Protein AF-A0A929YXP8-F1 (afdb_monomer)

Sequence (97 aa):
EVILSYMGYQNKIAQFIAFGLIQVGSECGQIIPVNFFLESFKKTWVGKNGVTESAINEMIKFSTGTYGLINLLIVFILGGLGVVIGNKILKKHFKKI

Solvent-accessible surface area (backbone atoms only — not comparable to full-atom values): 5228 Å² total; per-residue (Å²): 105,75,58,30,74,72,64,36,80,86,32,65,66,37,50,21,53,50,45,8,50,50,42,32,56,57,49,46,68,58,31,48,52,50,70,76,38,42,67,63,47,47,68,67,44,47,66,46,97,76,35,44,68,68,58,52,54,56,55,48,53,52,41,36,73,72,42,27,55,54,47,42,52,51,42,23,52,54,39,16,48,50,48,56,52,49,53,56,53,51,54,61,58,66,72,73,112

Mean predicted aligned error: 5.69 Å

Structure (mmCIF, N/CA/C/O backbone):
data_AF-A0A929YXP8-F1
#
_entry.id   AF-A0A929YXP8-F1
#
loop_
_atom_site.group_PDB
_atom_site.id
_atom_site.type_symbol
_atom_site.label_atom_id
_atom_site.label_alt_id
_atom_site.label_comp_id
_atom_site.label_asym_id
_atom_site.label_entity_id
_atom_site.label_seq_id
_atom_site.pdbx_PDB_ins_code
_atom_site.Cartn_x
_atom_site.Cartn_y
_atom_site.Cartn_z
_atom_site.occupancy
_atom_site.B_iso_or_equiv
_atom_site.auth_seq_id
_atom_site.auth_comp_id
_atom_site.auth_asym_id
_atom_site.auth_atom_id
_atom_site.pdbx_PDB_model_num
ATOM 1 N N . GLU A 1 1 ? -15.960 -4.773 2.698 1.00 75.88 1 GLU A N 1
ATOM 2 C CA . GLU A 1 1 ? -17.060 -5.760 2.761 1.00 75.88 1 GLU A CA 1
ATOM 3 C C . GLU A 1 1 ? -16.703 -7.045 3.497 1.00 75.88 1 GLU A C 1
ATOM 5 O O . GLU A 1 1 ? -16.932 -7.068 4.696 1.00 75.88 1 GLU A O 1
ATOM 10 N N . VAL A 1 2 ? -16.074 -8.059 2.886 1.00 90.56 2 VAL A N 1
ATOM 11 C CA . VAL A 1 2 ? -15.931 -9.408 3.501 1.00 90.56 2 VAL A CA 1
ATOM 12 C C . VAL A 1 2 ? -15.289 -9.413 4.903 1.00 90.56 2 VAL A C 1
ATOM 14 O O . VAL A 1 2 ? -15.786 -10.056 5.824 1.00 90.56 2 VAL A O 1
ATOM 17 N N . ILE A 1 3 ? -14.198 -8.665 5.096 1.00 90.94 3 ILE A N 1
ATOM 18 C CA . ILE A 1 3 ? -13.497 -8.597 6.394 1.00 90.94 3 ILE A CA 1
ATOM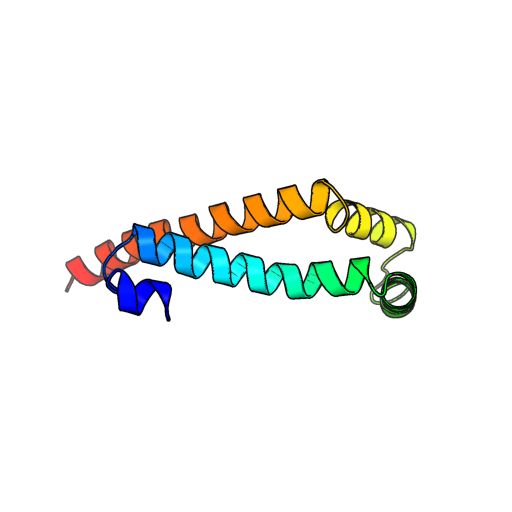 19 C C . ILE A 1 3 ? -14.383 -7.960 7.470 1.00 90.94 3 ILE A C 1
ATOM 21 O O . ILE A 1 3 ? -14.433 -8.431 8.603 1.00 90.94 3 ILE A O 1
ATOM 25 N N . LEU A 1 4 ? -15.112 -6.902 7.112 1.00 92.38 4 LEU A N 1
ATOM 26 C CA . LEU A 1 4 ? -15.974 -6.176 8.042 1.00 92.38 4 LEU A CA 1
ATOM 27 C C . LEU A 1 4 ? -17.247 -6.956 8.366 1.00 92.38 4 LEU A C 1
ATOM 29 O O . LEU A 1 4 ? -17.681 -6.937 9.516 1.00 92.38 4 LEU A O 1
ATOM 33 N N . SER A 1 5 ? -17.812 -7.676 7.392 1.00 91.81 5 SER A N 1
ATOM 34 C CA . SER A 1 5 ? -18.977 -8.532 7.623 1.00 91.81 5 SER A CA 1
ATOM 35 C C . SER A 1 5 ? -18.657 -9.697 8.558 1.00 91.81 5 SER A C 1
ATOM 37 O O . SER A 1 5 ? -19.517 -10.097 9.333 1.00 91.81 5 SER A O 1
ATOM 39 N N . TYR A 1 6 ? -17.425 -10.214 8.524 1.00 93.00 6 TYR A N 1
ATOM 40 C CA . TYR A 1 6 ? -16.991 -11.302 9.402 1.00 93.00 6 TYR A CA 1
ATOM 41 C C . TYR A 1 6 ? -16.534 -10.815 10.789 1.00 93.00 6 TYR A C 1
ATOM 43 O O . TYR A 1 6 ? -16.900 -11.398 11.804 1.00 93.00 6 TYR A O 1
ATOM 51 N N . MET A 1 7 ? -15.744 -9.736 10.857 1.00 91.50 7 MET A N 1
ATOM 52 C CA . MET A 1 7 ? -15.114 -9.263 12.105 1.00 91.50 7 MET A CA 1
ATOM 53 C C . MET A 1 7 ? -15.896 -8.157 12.834 1.00 91.50 7 MET A C 1
ATOM 55 O O . MET A 1 7 ? -15.487 -7.719 13.914 1.00 91.50 7 MET A O 1
ATOM 59 N N . GLY A 1 8 ? -16.997 -7.691 12.241 1.00 89.50 8 GLY A N 1
ATOM 60 C CA . GLY A 1 8 ? -17.856 -6.629 12.752 1.00 89.50 8 GLY A CA 1
ATOM 61 C C . GLY A 1 8 ? -17.440 -5.231 12.285 1.00 89.50 8 GLY A C 1
ATOM 62 O O . GLY A 1 8 ? -16.290 -4.814 12.417 1.00 89.50 8 GLY A O 1
ATOM 63 N N . TYR A 1 9 ? -18.414 -4.449 11.816 1.00 87.56 9 TYR A N 1
ATOM 64 C CA . TYR A 1 9 ? -18.190 -3.106 11.267 1.00 87.56 9 TYR A CA 1
ATOM 65 C C . TYR A 1 9 ? -17.605 -2.099 12.260 1.00 87.56 9 TYR A C 1
ATOM 67 O O . TYR A 1 9 ? -16.933 -1.168 11.839 1.00 87.56 9 TYR A O 1
ATOM 75 N N . GLN A 1 10 ? -17.837 -2.261 13.564 1.00 86.62 10 GLN A N 1
ATOM 76 C CA . GLN A 1 10 ? -17.312 -1.360 14.602 1.00 86.62 10 GLN A CA 1
ATOM 77 C C . GLN A 1 10 ? -15.884 -1.727 15.050 1.00 86.62 10 GLN A C 1
ATOM 79 O O . GLN A 1 10 ? -15.266 -1.005 15.838 1.00 86.62 10 GLN A O 1
ATOM 84 N N . ASN A 1 11 ? -15.343 -2.851 14.570 1.00 91.69 11 ASN A N 1
ATOM 85 C CA . ASN A 1 11 ? -14.009 -3.305 14.926 1.00 91.69 11 ASN A CA 1
ATOM 86 C C . ASN A 1 11 ? -12.948 -2.458 14.205 1.00 91.69 11 ASN A C 1
ATOM 88 O O . ASN A 1 11 ? -12.746 -2.566 12.998 1.00 91.69 11 ASN A O 1
ATOM 92 N N . LYS A 1 12 ? -12.231 -1.626 14.965 1.00 89.50 12 LYS A N 1
ATOM 93 C CA . LYS A 1 12 ? -11.213 -0.705 14.432 1.00 89.50 12 LYS A CA 1
ATOM 94 C C . LYS A 1 12 ? -10.061 -1.412 13.720 1.00 89.50 12 LYS A C 1
ATOM 96 O O . LYS A 1 12 ? -9.537 -0.872 12.753 1.00 89.50 12 LYS A O 1
ATOM 101 N N . ILE A 1 13 ? -9.665 -2.594 14.195 1.00 90.81 13 ILE A N 1
ATOM 102 C CA . ILE A 1 13 ? -8.602 -3.386 13.564 1.00 90.81 13 ILE A CA 1
ATOM 103 C C . ILE A 1 13 ? -9.106 -3.906 12.217 1.00 90.81 13 ILE A C 1
ATOM 105 O O . ILE A 1 13 ? -8.407 -3.799 11.215 1.00 90.81 13 ILE A O 1
ATOM 109 N N . ALA A 1 14 ? -10.352 -4.381 12.166 1.00 93.12 14 ALA A N 1
ATOM 110 C CA . ALA A 1 14 ? -10.966 -4.821 10.919 1.00 93.12 14 ALA A CA 1
ATOM 111 C C . ALA A 1 14 ? -11.103 -3.671 9.907 1.00 93.12 14 ALA A C 1
ATOM 113 O O . ALA A 1 14 ? -10.796 -3.861 8.735 1.00 93.12 14 ALA A O 1
ATOM 114 N N . GLN A 1 15 ? -11.490 -2.468 10.347 1.00 93.50 15 GLN A N 1
ATOM 115 C CA . GLN A 1 15 ? -11.538 -1.278 9.486 1.00 93.50 15 GLN A CA 1
ATOM 116 C C . GLN A 1 15 ? -10.153 -0.869 8.970 1.00 93.50 15 GLN A C 1
ATOM 118 O O . GLN A 1 15 ? -10.017 -0.566 7.786 1.00 93.50 15 GLN A O 1
ATOM 123 N N . PHE A 1 16 ? -9.130 -0.900 9.832 1.00 94.88 16 PHE A N 1
ATOM 124 C CA . PHE A 1 16 ? -7.741 -0.648 9.442 1.00 94.88 16 PHE A CA 1
ATOM 125 C C . PHE A 1 16 ? -7.303 -1.617 8.341 1.00 94.88 16 PHE A C 1
ATOM 127 O O . PHE A 1 16 ? -6.845 -1.181 7.288 1.00 94.88 16 PHE A O 1
ATOM 134 N N . ILE A 1 17 ? -7.483 -2.924 8.564 1.00 94.25 17 ILE A N 1
ATOM 135 C CA . ILE A 1 17 ? -7.062 -3.967 7.620 1.00 94.25 17 ILE A CA 1
ATOM 136 C C . ILE A 1 17 ? -7.855 -3.857 6.317 1.00 94.25 17 ILE A C 1
ATOM 138 O O . ILE A 1 17 ? -7.268 -3.893 5.239 1.00 94.25 17 ILE A O 1
ATOM 142 N N . ALA A 1 18 ? -9.178 -3.695 6.400 1.00 94.69 18 ALA A N 1
ATOM 143 C CA . ALA A 1 18 ? -10.039 -3.613 5.228 1.00 94.69 18 ALA A CA 1
ATOM 144 C C . ALA A 1 18 ? -9.660 -2.430 4.330 1.00 94.69 18 ALA A C 1
ATOM 146 O O . ALA A 1 18 ? -9.504 -2.606 3.124 1.00 94.69 18 ALA A O 1
ATOM 147 N N . PHE A 1 19 ? -9.471 -1.240 4.904 1.00 94.44 19 PHE A N 1
ATOM 148 C CA . PHE A 1 19 ? -9.100 -0.068 4.118 1.00 94.44 19 PHE A CA 1
ATOM 149 C C . PHE A 1 19 ? -7.645 -0.119 3.645 1.00 94.44 19 PHE A C 1
ATOM 151 O O . PHE A 1 19 ? -7.371 0.220 2.498 1.00 94.44 19 PHE A O 1
ATOM 158 N N . GLY A 1 20 ? -6.720 -0.614 4.474 1.00 95.00 20 GLY A N 1
ATOM 159 C CA . GLY A 1 20 ? -5.338 -0.855 4.058 1.00 95.00 20 GLY A CA 1
ATOM 160 C C . GLY A 1 20 ? -5.264 -1.761 2.825 1.00 95.00 20 GLY A C 1
ATOM 161 O O . GLY A 1 20 ? -4.551 -1.446 1.876 1.00 95.00 20 GLY A O 1
ATOM 162 N N . LEU A 1 21 ? -6.053 -2.841 2.783 1.00 95.19 21 LEU A N 1
ATOM 163 C CA . LEU A 1 21 ? -6.122 -3.735 1.621 1.00 95.19 21 LEU A CA 1
ATOM 164 C C . LEU A 1 21 ? -6.753 -3.079 0.388 1.00 95.19 21 LEU A C 1
ATOM 166 O O . LEU A 1 21 ? -6.299 -3.338 -0.723 1.00 95.19 21 LEU A O 1
ATOM 170 N N . ILE A 1 22 ? -7.763 -2.220 0.561 1.00 94.94 22 ILE A N 1
ATOM 171 C CA . ILE A 1 22 ? -8.332 -1.439 -0.552 1.00 94.94 22 ILE A CA 1
ATOM 172 C C . ILE A 1 22 ? -7.256 -0.544 -1.176 1.00 94.94 22 ILE A C 1
ATOM 174 O O . ILE A 1 22 ? -7.113 -0.519 -2.397 1.00 94.94 22 ILE A O 1
ATOM 178 N N . GLN A 1 23 ? -6.458 0.134 -0.347 1.00 95.56 23 GLN A N 1
ATOM 179 C CA . GLN A 1 23 ? -5.371 0.992 -0.819 1.00 95.56 23 GLN A CA 1
ATOM 180 C C . GLN A 1 23 ? -4.286 0.187 -1.548 1.00 95.56 23 GLN A C 1
ATOM 182 O O . GLN A 1 23 ? -3.849 0.592 -2.622 1.00 95.56 23 GLN A O 1
ATOM 187 N N . VAL A 1 24 ? -3.910 -0.985 -1.024 1.00 95.38 24 VAL A N 1
ATOM 188 C CA . VAL A 1 24 ? -2.989 -1.918 -1.703 1.00 95.38 24 VAL A CA 1
ATOM 189 C C . VAL A 1 24 ? -3.544 -2.351 -3.059 1.00 95.38 24 VAL A C 1
ATOM 191 O O . VAL A 1 24 ? -2.820 -2.325 -4.047 1.00 95.38 24 VAL A O 1
ATOM 194 N N . GLY A 1 25 ? -4.827 -2.715 -3.138 1.00 94.06 25 GLY A N 1
ATOM 195 C CA . GLY A 1 25 ? -5.467 -3.098 -4.398 1.00 94.06 25 GLY A CA 1
ATOM 196 C C . GLY A 1 25 ? -5.465 -1.968 -5.432 1.00 94.06 25 GLY A C 1
ATOM 197 O O . GLY A 1 25 ? -5.147 -2.204 -6.597 1.00 94.06 25 GLY A O 1
ATOM 198 N N . SER A 1 26 ? -5.753 -0.739 -4.997 1.00 93.50 26 SER A N 1
ATOM 199 C CA . SER A 1 26 ? -5.666 0.460 -5.839 1.00 93.50 26 SER A CA 1
ATOM 200 C C . SER A 1 26 ? -4.248 0.673 -6.380 1.00 93.50 26 SER A C 1
ATOM 202 O O . SER A 1 26 ? -4.071 0.910 -7.574 1.00 93.50 26 SER A O 1
ATOM 204 N N . GLU A 1 27 ? -3.235 0.539 -5.523 1.00 93.44 27 GLU A N 1
ATOM 205 C CA . GLU A 1 27 ? -1.827 0.711 -5.895 1.00 93.44 27 GLU A CA 1
ATOM 206 C C . GLU A 1 27 ? -1.334 -0.397 -6.839 1.00 93.44 27 GLU A C 1
ATOM 208 O O . GLU A 1 27 ? -0.641 -0.129 -7.820 1.00 93.44 27 GLU A O 1
ATOM 213 N N . CYS A 1 28 ? -1.762 -1.644 -6.627 1.00 91.94 28 CYS A N 1
ATOM 214 C CA . CYS A 1 28 ? -1.501 -2.743 -7.559 1.00 91.94 28 CYS A CA 1
ATOM 215 C C . CYS A 1 28 ? -2.018 -2.434 -8.974 1.00 91.94 28 CYS A C 1
ATOM 217 O O . CYS A 1 28 ? -1.367 -2.799 -9.951 1.00 91.94 28 CYS A O 1
ATOM 219 N N . GLY A 1 29 ? -3.141 -1.718 -9.100 1.00 90.31 29 GLY A N 1
ATOM 220 C CA . GLY A 1 29 ? -3.666 -1.256 -10.387 1.00 90.31 29 GLY A CA 1
ATOM 221 C C . GLY A 1 29 ? -2.735 -0.291 -11.132 1.00 90.31 29 GLY A C 1
ATOM 222 O O . GLY A 1 29 ? -2.804 -0.213 -12.356 1.00 90.31 29 GLY A O 1
ATOM 223 N N . GLN A 1 30 ? -1.845 0.411 -10.425 1.00 86.44 30 GLN A N 1
ATOM 224 C CA . GLN A 1 30 ? -0.802 1.267 -11.008 1.00 86.44 30 GLN A CA 1
ATOM 225 C C . GLN A 1 30 ? 0.487 0.472 -11.273 1.00 86.44 30 GLN A C 1
ATOM 227 O O . GLN A 1 30 ? 1.077 0.569 -12.348 1.00 86.44 30 GLN A O 1
ATOM 232 N N . ILE A 1 31 ? 0.903 -0.355 -10.308 1.00 89.56 31 ILE A N 1
ATOM 233 C CA . ILE A 1 31 ? 2.165 -1.108 -10.337 1.00 89.56 31 ILE A CA 1
ATOM 234 C C . ILE A 1 31 ? 2.155 -2.214 -11.400 1.00 89.56 31 ILE A C 1
ATOM 236 O O . ILE A 1 31 ? 3.134 -2.375 -12.133 1.00 89.56 31 ILE A O 1
ATOM 240 N N . ILE A 1 32 ? 1.075 -2.992 -11.507 1.00 89.62 32 ILE A N 1
ATOM 241 C CA . ILE A 1 32 ? 1.017 -4.149 -12.415 1.00 89.62 32 ILE A CA 1
ATOM 242 C C . ILE A 1 32 ? 1.211 -3.715 -13.879 1.00 89.62 32 ILE A C 1
ATOM 244 O O . ILE A 1 32 ? 2.087 -4.281 -14.535 1.00 89.62 32 ILE A O 1
ATOM 248 N N . PRO A 1 33 ? 0.508 -2.692 -14.408 1.00 86.75 33 PRO A N 1
ATOM 249 C CA . PRO A 1 33 ? 0.728 -2.248 -15.782 1.00 86.75 33 PRO A CA 1
ATOM 250 C C . PRO A 1 33 ? 2.159 -1.790 -16.067 1.00 86.75 33 PRO A C 1
ATOM 252 O O . PRO A 1 33 ? 2.677 -2.066 -17.145 1.00 86.75 33 PRO A O 1
ATOM 255 N N . VAL A 1 34 ? 2.821 -1.140 -15.105 1.00 88.50 34 VAL A N 1
ATOM 256 C CA . VAL A 1 34 ? 4.221 -0.711 -15.250 1.00 88.50 34 VAL A CA 1
ATOM 257 C C . VAL A 1 34 ? 5.160 -1.913 -15.376 1.00 88.50 34 VAL A C 1
ATOM 259 O O . VAL A 1 34 ? 6.084 -1.881 -16.185 1.00 88.50 34 VAL A O 1
ATOM 262 N N . ASN A 1 35 ? 4.913 -2.987 -14.619 1.00 87.12 35 ASN A N 1
ATOM 263 C CA . ASN A 1 35 ? 5.757 -4.186 -14.639 1.00 87.12 35 ASN A CA 1
ATOM 264 C C . ASN A 1 35 ? 5.481 -5.099 -15.847 1.00 87.12 35 ASN A C 1
ATOM 266 O O . ASN A 1 35 ? 6.412 -5.708 -16.364 1.00 87.12 35 ASN A O 1
ATOM 270 N N . PHE A 1 36 ? 4.231 -5.197 -16.311 1.00 90.12 36 PHE A N 1
ATOM 271 C CA . PHE A 1 36 ? 3.849 -6.086 -17.420 1.00 90.12 36 PHE A CA 1
ATOM 272 C C . PHE A 1 36 ? 3.897 -5.413 -18.797 1.00 90.12 36 PHE A C 1
ATOM 274 O O . PHE A 1 36 ? 4.170 -6.075 -19.794 1.00 90.12 36 PHE A O 1
ATOM 281 N N . PHE A 1 37 ? 3.653 -4.103 -18.869 1.00 91.62 37 PHE A N 1
A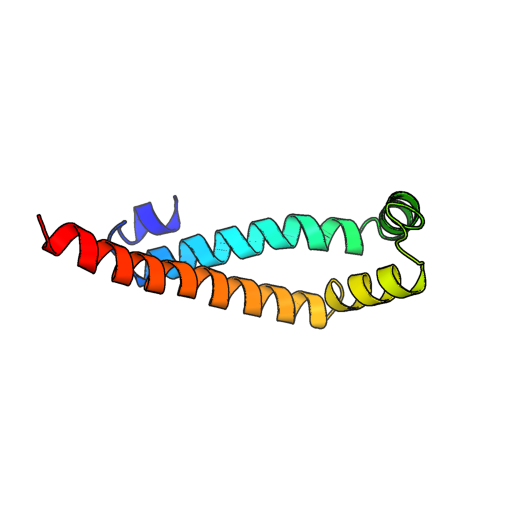TOM 282 C CA . PHE A 1 37 ? 3.536 -3.347 -20.120 1.00 91.62 37 PHE A CA 1
ATOM 283 C C . PHE A 1 37 ? 4.499 -2.157 -20.154 1.00 91.62 37 PHE A C 1
ATOM 285 O O . PHE A 1 37 ? 4.139 -1.063 -20.593 1.00 91.62 37 PHE A O 1
ATOM 292 N N . LEU A 1 38 ? 5.735 -2.370 -19.698 1.00 89.06 38 LEU A N 1
ATOM 293 C CA . LEU A 1 38 ? 6.734 -1.318 -19.503 1.00 89.06 38 LEU A CA 1
ATOM 294 C C . LEU A 1 38 ? 6.961 -0.449 -20.750 1.00 89.06 38 LEU A C 1
AT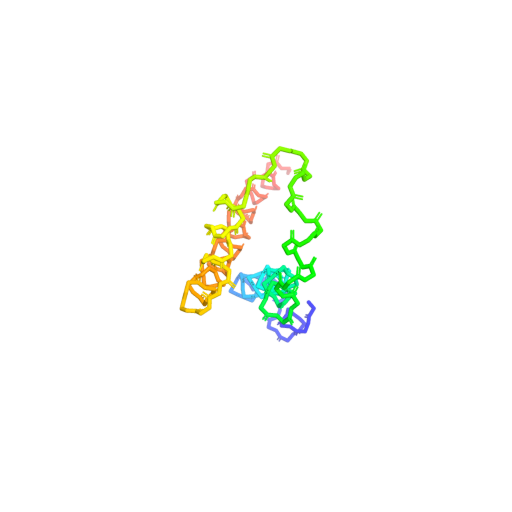OM 296 O O . LEU A 1 38 ? 6.956 0.777 -20.655 1.00 89.06 38 LEU A O 1
ATOM 300 N N . GLU A 1 39 ? 7.139 -1.058 -21.925 1.00 89.31 39 GLU A N 1
ATOM 301 C CA . GLU A 1 39 ? 7.377 -0.311 -23.169 1.00 89.31 39 GLU A CA 1
ATOM 302 C C . GLU A 1 39 ? 6.165 0.530 -23.581 1.00 89.31 39 GLU A C 1
ATOM 304 O O . GLU A 1 39 ? 6.300 1.708 -23.916 1.00 89.31 39 GLU A O 1
ATOM 309 N N . SER A 1 40 ? 4.963 -0.046 -23.492 1.00 89.38 40 SER A N 1
ATOM 310 C CA . SER A 1 40 ? 3.718 0.670 -23.779 1.00 89.38 40 SER A CA 1
ATOM 311 C C . SER A 1 40 ? 3.493 1.814 -22.789 1.00 89.38 40 SER A C 1
ATOM 313 O O . SER A 1 40 ? 3.057 2.897 -23.182 1.00 89.38 40 SER A O 1
ATOM 315 N N . PHE A 1 41 ? 3.823 1.603 -21.512 1.00 88.06 41 PHE A N 1
ATOM 316 C CA . PHE A 1 41 ? 3.760 2.627 -20.477 1.00 88.06 41 PHE A CA 1
ATOM 317 C C . PHE A 1 41 ? 4.719 3.780 -20.795 1.00 88.06 41 PHE A C 1
ATOM 319 O O . PHE A 1 41 ? 4.282 4.926 -20.894 1.00 88.06 41 PHE A O 1
ATOM 326 N N . LYS A 1 42 ? 5.999 3.490 -21.062 1.00 89.38 42 LYS A N 1
ATOM 327 C CA . LYS A 1 42 ? 6.989 4.508 -21.453 1.00 89.38 42 LYS A CA 1
ATOM 328 C C . LYS A 1 42 ? 6.527 5.296 -22.675 1.00 89.38 42 LYS A C 1
ATOM 330 O O . LYS A 1 42 ? 6.478 6.517 -22.620 1.00 89.38 42 LYS A O 1
ATOM 335 N N . LYS A 1 43 ? 6.090 4.620 -23.738 1.00 89.56 43 LYS A N 1
ATOM 336 C CA . LYS A 1 43 ? 5.605 5.274 -24.963 1.00 89.56 43 LYS A CA 1
ATOM 337 C C . LYS A 1 43 ? 4.391 6.182 -24.728 1.00 89.56 43 LYS A C 1
ATOM 339 O O . LYS A 1 43 ? 4.237 7.185 -25.413 1.00 89.56 43 LYS A O 1
ATOM 344 N N . THR A 1 44 ? 3.527 5.828 -23.777 1.00 88.56 44 THR A N 1
ATOM 345 C CA . THR A 1 44 ? 2.314 6.599 -23.453 1.00 88.56 44 THR A CA 1
ATOM 346 C C . THR A 1 44 ? 2.623 7.874 -22.669 1.00 88.56 44 THR A C 1
ATOM 348 O O . THR A 1 44 ? 1.912 8.873 -22.805 1.00 88.56 44 THR A O 1
ATOM 351 N N . TRP A 1 45 ? 3.650 7.831 -21.820 1.00 86.44 45 TRP A N 1
ATOM 352 C CA . TRP A 1 45 ? 3.908 8.878 -20.834 1.00 86.44 45 TRP A CA 1
ATOM 353 C C . TRP A 1 45 ? 5.136 9.736 -21.149 1.00 86.44 45 TRP A C 1
ATOM 355 O O . TRP A 1 45 ? 5.147 10.905 -20.773 1.00 86.44 45 TRP A O 1
ATOM 365 N N . VAL A 1 46 ? 6.140 9.217 -21.863 1.00 90.62 46 VAL A N 1
ATOM 366 C CA . VAL A 1 46 ? 7.298 10.010 -22.305 1.00 90.62 46 VAL A CA 1
ATOM 367 C C . VAL A 1 46 ? 6.819 11.117 -23.247 1.00 90.62 46 VAL A C 1
ATOM 369 O O . VAL A 1 46 ? 6.067 10.872 -24.187 1.00 90.62 46 VAL A O 1
ATOM 372 N N . GLY A 1 47 ? 7.235 12.355 -22.978 1.00 83.69 47 GLY A N 1
ATOM 373 C CA . GLY A 1 47 ? 6.856 13.543 -23.748 1.00 83.69 47 GLY A CA 1
ATOM 374 C C . GLY A 1 47 ? 5.470 14.106 -23.411 1.00 83.69 47 GLY A C 1
ATOM 375 O O . GLY A 1 47 ? 5.183 15.259 -23.735 1.00 83.69 47 GLY A O 1
ATOM 376 N N . LYS A 1 48 ? 4.622 13.355 -22.699 1.00 86.75 48 LYS A N 1
ATOM 377 C CA . LYS A 1 48 ? 3.331 13.852 -22.212 1.00 86.75 48 LYS A CA 1
ATOM 378 C C . LYS A 1 48 ? 3.566 14.766 -21.010 1.00 86.75 48 LYS A C 1
ATOM 380 O O . LYS A 1 48 ? 4.299 14.403 -20.100 1.00 86.75 48 LYS A O 1
ATOM 385 N N . ASN A 1 49 ? 2.958 15.954 -20.997 1.00 83.25 49 ASN A N 1
ATOM 386 C CA . ASN A 1 49 ? 3.086 16.938 -19.908 1.00 83.25 49 ASN A CA 1
ATOM 387 C C . ASN A 1 49 ? 4.544 17.281 -19.519 1.00 83.25 49 ASN A C 1
ATOM 389 O O . ASN A 1 49 ? 4.818 17.581 -18.360 1.00 83.25 49 ASN A O 1
ATOM 393 N N . GLY A 1 50 ? 5.488 17.212 -20.467 1.00 82.06 50 GLY A N 1
ATOM 394 C CA . GLY A 1 50 ? 6.905 17.497 -20.204 1.00 82.06 50 GLY A CA 1
ATOM 395 C C . GLY A 1 50 ? 7.653 16.400 -19.437 1.00 82.06 50 GLY A C 1
ATOM 396 O O . GLY A 1 50 ? 8.754 16.642 -18.947 1.00 82.06 50 GLY A O 1
ATOM 397 N N . VAL A 1 51 ? 7.090 15.194 -19.327 1.00 87.12 51 VAL A N 1
ATOM 398 C CA . VAL A 1 51 ? 7.744 14.073 -18.648 1.00 87.12 51 VAL A CA 1
ATOM 399 C C . VAL A 1 51 ? 8.905 13.547 -19.498 1.00 87.12 51 VAL A C 1
ATOM 401 O O . VAL A 1 51 ? 8.714 13.059 -20.614 1.00 87.12 51 VAL A O 1
ATOM 404 N N . THR A 1 52 ? 10.123 13.655 -18.967 1.00 90.69 52 THR A N 1
ATOM 405 C CA . THR A 1 52 ? 11.347 13.181 -19.625 1.00 90.69 52 THR A CA 1
ATOM 406 C C . THR A 1 52 ? 11.548 11.679 -19.426 1.00 90.69 52 THR A C 1
ATOM 408 O O . THR A 1 52 ? 11.032 11.078 -18.482 1.00 90.69 52 THR A O 1
ATOM 411 N N . GLU A 1 53 ? 12.352 11.064 -20.295 1.00 87.25 53 GLU A N 1
ATOM 412 C CA . GLU A 1 53 ? 12.730 9.650 -20.168 1.00 87.25 53 GLU A CA 1
ATOM 413 C C . GLU A 1 53 ? 13.410 9.341 -18.829 1.00 87.25 53 GLU A C 1
ATOM 415 O O . GLU A 1 53 ? 13.114 8.323 -18.204 1.00 87.25 53 GLU A O 1
ATOM 420 N N . SER A 1 54 ? 14.282 10.242 -18.361 1.00 89.19 54 SER A N 1
ATOM 421 C CA . SER A 1 54 ? 14.952 10.111 -17.063 1.00 89.19 54 SER A CA 1
ATOM 422 C C . SER A 1 54 ? 13.941 10.068 -15.913 1.00 89.19 54 SER A C 1
ATOM 424 O O . SER A 1 54 ? 13.960 9.139 -15.108 1.00 89.19 54 SER A O 1
ATOM 426 N N . ALA A 1 55 ? 12.987 11.007 -15.900 1.00 89.06 55 ALA A N 1
ATOM 427 C CA . ALA A 1 55 ? 11.964 11.081 -14.861 1.00 89.06 55 ALA A CA 1
ATOM 428 C C . ALA A 1 55 ? 11.076 9.825 -14.830 1.00 89.06 55 ALA A C 1
ATOM 430 O O . ALA A 1 55 ? 10.787 9.291 -13.762 1.00 89.06 55 ALA A O 1
ATOM 431 N N . ILE A 1 56 ? 10.680 9.307 -15.997 1.00 89.38 56 ILE A N 1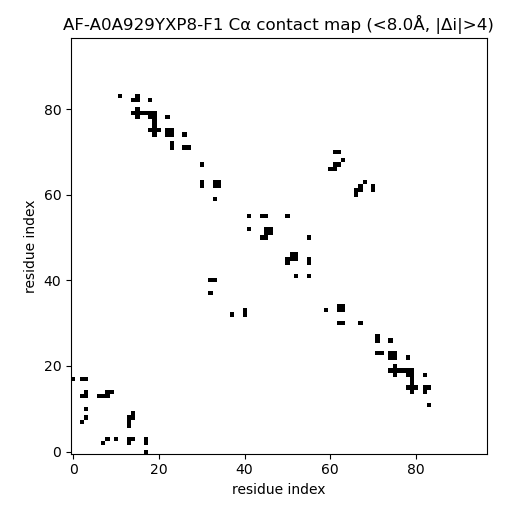
ATOM 432 C CA . ILE A 1 56 ? 9.892 8.070 -16.080 1.00 89.38 56 ILE A CA 1
ATOM 433 C C . ILE A 1 56 ? 10.672 6.860 -15.579 1.00 89.38 56 ILE A C 1
ATOM 435 O O . ILE A 1 56 ? 10.115 6.037 -14.854 1.00 89.38 56 ILE A O 1
ATOM 439 N N . ASN A 1 57 ? 11.955 6.748 -15.925 1.00 88.88 57 ASN A N 1
ATOM 440 C CA . ASN A 1 57 ? 12.790 5.649 -15.452 1.00 88.88 57 ASN A CA 1
ATOM 441 C C . ASN A 1 57 ? 12.959 5.683 -13.924 1.00 88.88 57 ASN A C 1
ATOM 443 O O . ASN A 1 57 ? 12.930 4.625 -13.290 1.00 88.88 57 ASN A O 1
ATOM 447 N N . GLU A 1 58 ? 13.057 6.870 -13.316 1.00 88.56 58 GLU A N 1
ATOM 448 C CA . GLU A 1 58 ? 13.041 7.003 -11.854 1.00 88.56 58 GLU A CA 1
ATOM 449 C C . GLU A 1 58 ? 11.699 6.587 -11.237 1.00 88.56 58 GLU A C 1
ATOM 451 O O . GLU A 1 58 ? 11.688 5.841 -10.260 1.00 88.56 58 GLU A O 1
ATOM 456 N N . MET A 1 59 ? 10.563 6.985 -11.817 1.00 85.56 59 MET A N 1
ATOM 457 C CA . MET A 1 59 ? 9.238 6.570 -11.322 1.00 85.56 59 MET A CA 1
ATOM 458 C C . MET A 1 59 ? 9.039 5.047 -11.405 1.00 85.56 59 MET A C 1
ATOM 460 O O . MET A 1 59 ? 8.535 4.418 -10.470 1.00 85.56 59 MET A O 1
ATOM 464 N N . ILE A 1 60 ? 9.485 4.431 -12.504 1.00 88.75 60 ILE A N 1
ATOM 465 C CA . ILE A 1 60 ? 9.431 2.977 -12.710 1.00 88.75 60 ILE A CA 1
ATOM 466 C C . ILE A 1 60 ? 10.259 2.247 -11.648 1.00 88.75 60 ILE A C 1
ATOM 468 O O . ILE A 1 60 ? 9.823 1.216 -11.132 1.00 88.75 60 ILE A O 1
ATOM 472 N N . LYS A 1 61 ? 11.430 2.779 -11.277 1.00 86.81 61 LYS A N 1
ATOM 473 C CA . LYS A 1 61 ? 12.296 2.173 -10.255 1.00 86.81 61 LYS A CA 1
ATOM 474 C C . LYS A 1 61 ? 11.561 1.968 -8.930 1.00 86.81 61 LYS A C 1
ATOM 476 O O . LYS A 1 61 ? 11.705 0.914 -8.320 1.00 86.81 61 LYS A O 1
ATOM 481 N N . PHE A 1 62 ? 10.748 2.934 -8.505 1.00 84.50 62 PHE A N 1
ATOM 482 C CA . PHE A 1 62 ? 9.968 2.820 -7.266 1.00 84.50 62 PHE A CA 1
ATOM 483 C C . PHE A 1 62 ? 8.730 1.926 -7.393 1.00 84.50 62 PHE A C 1
ATOM 485 O O . PHE A 1 62 ? 8.189 1.476 -6.387 1.00 84.50 62 PHE A O 1
ATOM 492 N N . SER A 1 63 ? 8.323 1.618 -8.622 1.00 83.94 63 SER A N 1
ATOM 493 C CA . SER A 1 63 ? 7.161 0.783 -8.930 1.00 83.94 63 SER A CA 1
ATOM 494 C C . SER A 1 63 ? 7.531 -0.674 -9.233 1.00 83.94 63 SER A C 1
ATOM 496 O O . SER A 1 63 ? 6.655 -1.472 -9.552 1.00 83.94 63 SER A O 1
ATOM 498 N N . THR A 1 64 ? 8.813 -1.051 -9.174 1.00 85.19 64 THR A N 1
ATOM 499 C CA . THR A 1 64 ? 9.299 -2.378 -9.594 1.00 85.19 64 THR A CA 1
ATOM 500 C C . THR A 1 64 ? 10.161 -3.053 -8.524 1.00 85.19 64 THR A C 1
ATOM 502 O O . THR A 1 64 ? 10.730 -2.408 -7.638 1.00 85.19 64 THR A O 1
ATOM 505 N N . GLY A 1 65 ? 10.233 -4.387 -8.584 1.00 85.19 65 GLY A N 1
ATOM 506 C CA . GLY A 1 65 ? 11.064 -5.206 -7.694 1.00 85.19 65 GLY A CA 1
ATOM 507 C C . GLY A 1 65 ? 10.804 -4.965 -6.201 1.00 85.19 65 GLY A C 1
ATOM 508 O O . GLY A 1 65 ? 9.663 -4.808 -5.763 1.00 85.19 65 GLY A O 1
ATOM 509 N N . THR A 1 66 ? 11.877 -4.923 -5.406 1.00 88.44 66 THR A N 1
ATOM 510 C CA . THR A 1 66 ? 11.811 -4.729 -3.947 1.00 88.44 66 THR A CA 1
ATOM 511 C C . THR A 1 66 ? 11.169 -3.398 -3.555 1.00 88.44 66 THR A C 1
ATOM 513 O O . THR A 1 66 ? 10.453 -3.335 -2.558 1.00 88.44 66 THR A O 1
ATOM 516 N N . TYR A 1 67 ? 11.375 -2.338 -4.343 1.00 88.50 67 TYR A N 1
ATOM 517 C CA . TYR A 1 67 ? 10.782 -1.030 -4.062 1.00 88.50 67 TYR A CA 1
ATOM 518 C C . TYR A 1 67 ? 9.262 -1.042 -4.218 1.00 88.50 67 TYR A C 1
ATOM 520 O O . TYR A 1 67 ? 8.577 -0.463 -3.379 1.00 88.50 67 TYR A O 1
ATOM 528 N N . GLY A 1 68 ? 8.734 -1.774 -5.204 1.00 88.06 68 GLY A N 1
ATOM 529 C CA . GLY A 1 68 ? 7.291 -1.971 -5.348 1.00 88.06 68 GLY A CA 1
ATOM 530 C C . GLY A 1 68 ? 6.672 -2.642 -4.117 1.00 88.06 68 GLY A C 1
ATOM 531 O O . GLY A 1 68 ? 5.639 -2.198 -3.623 1.00 88.06 68 GLY A O 1
ATOM 532 N N . LEU A 1 69 ? 7.337 -3.655 -3.550 1.00 90.50 69 LEU A N 1
ATOM 533 C CA . LEU A 1 69 ? 6.860 -4.315 -2.329 1.00 90.50 69 LEU A CA 1
ATOM 534 C C . LEU A 1 69 ? 6.904 -3.382 -1.107 1.00 90.50 69 LEU A C 1
ATOM 536 O O . LEU A 1 69 ? 5.957 -3.348 -0.321 1.00 90.50 69 LEU A O 1
ATOM 540 N N . ILE A 1 70 ? 7.982 -2.605 -0.963 1.00 93.69 70 ILE A N 1
ATOM 541 C CA . ILE A 1 70 ? 8.105 -1.592 0.096 1.00 93.69 70 ILE A CA 1
ATOM 542 C C . ILE A 1 70 ? 6.989 -0.548 -0.038 1.00 93.69 70 ILE A C 1
ATOM 544 O O . ILE A 1 70 ? 6.360 -0.199 0.961 1.00 93.69 70 ILE A O 1
ATOM 548 N N . ASN A 1 71 ? 6.701 -0.094 -1.259 1.00 91.75 71 ASN A N 1
ATOM 549 C CA . ASN A 1 71 ? 5.632 0.861 -1.531 1.00 91.75 71 ASN A CA 1
ATOM 550 C C . ASN A 1 71 ? 4.262 0.313 -1.094 1.00 91.75 71 ASN A C 1
ATOM 552 O O . ASN A 1 71 ? 3.544 0.976 -0.349 1.00 91.75 71 ASN A O 1
ATOM 556 N N . LEU A 1 72 ? 3.935 -0.935 -1.451 1.00 93.31 72 LEU A N 1
ATOM 557 C CA . LEU A 1 72 ? 2.680 -1.577 -1.039 1.00 93.31 72 LEU A CA 1
ATOM 558 C C . LEU A 1 72 ? 2.542 -1.683 0.489 1.00 93.31 72 LEU A C 1
ATOM 560 O O . LEU A 1 72 ? 1.461 -1.438 1.027 1.00 93.31 72 LEU A O 1
ATOM 564 N N . LEU A 1 73 ? 3.629 -1.992 1.204 1.00 95.38 73 LEU A N 1
ATOM 565 C CA . LEU A 1 73 ? 3.632 -2.014 2.672 1.00 95.38 73 LEU A CA 1
ATOM 566 C C . LEU A 1 73 ? 3.380 -0.626 3.272 1.00 95.38 73 LEU A C 1
ATOM 568 O O . LEU A 1 73 ? 2.594 -0.493 4.211 1.00 95.38 73 LEU A O 1
ATOM 572 N N . ILE A 1 74 ? 4.014 0.413 2.726 1.00 95.31 74 ILE A N 1
ATOM 573 C CA . ILE A 1 74 ? 3.817 1.796 3.181 1.00 95.31 74 ILE A CA 1
ATOM 574 C C . ILE A 1 74 ? 2.367 2.229 2.945 1.00 95.31 74 ILE A C 1
ATOM 576 O O . ILE A 1 74 ? 1.722 2.738 3.864 1.00 95.31 74 ILE A O 1
ATOM 580 N N . VAL A 1 75 ? 1.832 1.979 1.747 1.00 95.44 75 VAL A N 1
ATOM 581 C CA . VAL A 1 75 ? 0.448 2.308 1.377 1.00 95.44 75 VAL A CA 1
ATOM 582 C C . VAL A 1 75 ? -0.553 1.596 2.287 1.00 95.44 75 VAL A C 1
ATOM 584 O O . VAL A 1 75 ? -1.507 2.223 2.751 1.00 95.44 75 VAL A O 1
ATOM 587 N N . PHE A 1 76 ? -0.314 0.323 2.616 1.00 96.75 76 PHE A N 1
ATOM 588 C CA . PHE A 1 76 ? -1.144 -0.424 3.561 1.00 96.75 76 PHE A CA 1
ATOM 589 C C . PHE A 1 76 ? -1.191 0.248 4.941 1.00 96.75 76 PHE A C 1
ATOM 591 O O . PHE A 1 76 ? -2.273 0.499 5.480 1.00 96.75 76 PHE A O 1
ATOM 598 N N . ILE A 1 77 ? -0.019 0.568 5.504 1.00 96.88 77 ILE A N 1
ATOM 599 C CA . ILE A 1 77 ? 0.098 1.158 6.844 1.00 96.88 77 ILE A CA 1
ATOM 600 C C . ILE A 1 77 ? -0.527 2.555 6.875 1.00 96.88 77 ILE A C 1
ATOM 602 O O . ILE A 1 77 ? -1.326 2.848 7.766 1.00 96.88 77 ILE A O 1
ATOM 606 N N . LEU A 1 78 ? -0.199 3.414 5.906 1.00 96.00 78 LEU A N 1
ATOM 607 C CA . LEU A 1 78 ? -0.721 4.781 5.837 1.00 96.00 78 LEU A CA 1
ATOM 608 C C . LEU A 1 78 ? -2.229 4.804 5.587 1.00 96.00 78 LEU A C 1
ATOM 610 O O . LEU A 1 78 ? -2.943 5.572 6.235 1.00 96.00 78 LEU A O 1
ATOM 614 N N . GLY A 1 79 ? -2.723 3.931 4.707 1.00 94.00 79 GLY A N 1
ATOM 615 C CA . GLY A 1 79 ? -4.151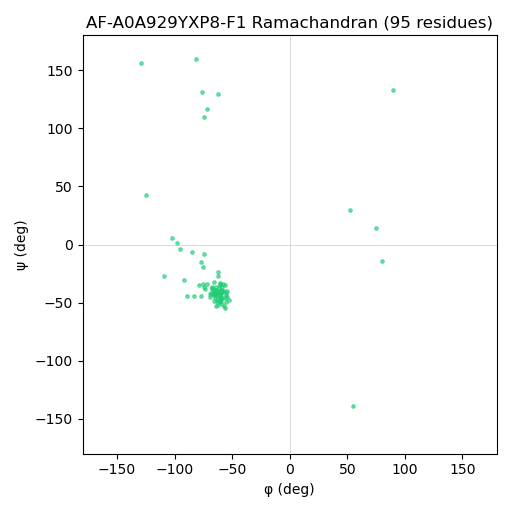 3.750 4.471 1.00 94.00 79 GLY A CA 1
ATOM 616 C C . GLY A 1 79 ? -4.878 3.406 5.766 1.00 94.00 79 GLY A C 1
ATOM 617 O O . GLY A 1 79 ? -5.790 4.122 6.187 1.00 94.00 79 GLY A O 1
ATOM 618 N N . GLY A 1 80 ? -4.429 2.355 6.452 1.00 93.69 80 GLY A N 1
ATOM 619 C CA . GLY A 1 80 ? -5.012 1.955 7.728 1.00 93.69 80 GLY A CA 1
ATOM 620 C C . GLY A 1 80 ? -4.934 3.056 8.798 1.00 93.69 80 GLY A C 1
ATOM 621 O O . GLY A 1 80 ? -5.905 3.289 9.522 1.00 93.69 80 GLY A O 1
ATOM 622 N N . LEU A 1 81 ? -3.820 3.792 8.888 1.00 93.81 81 LEU A N 1
ATOM 623 C CA . LEU A 1 81 ? -3.683 4.922 9.81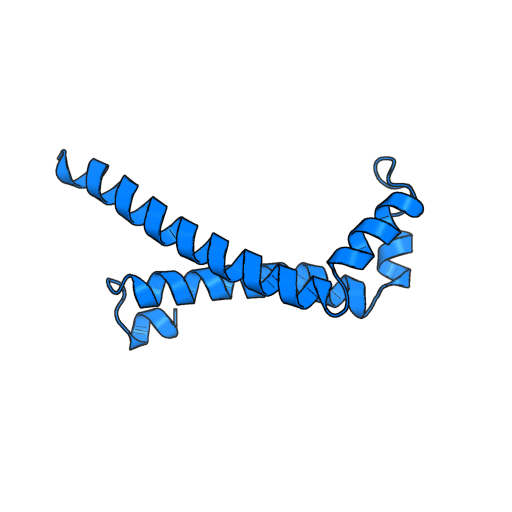7 1.00 93.81 81 LEU A CA 1
ATOM 624 C C . LEU A 1 81 ? -4.694 6.038 9.529 1.00 93.81 81 LEU A C 1
ATOM 626 O O . LEU A 1 81 ? -5.258 6.601 10.472 1.00 93.81 81 LEU A O 1
ATOM 630 N N . GLY A 1 82 ? -4.985 6.315 8.255 1.00 92.44 82 GLY A N 1
ATOM 631 C CA . GLY A 1 82 ? -6.022 7.265 7.847 1.00 92.44 82 GLY A CA 1
ATOM 632 C C . GLY A 1 82 ? -7.389 6.940 8.458 1.00 92.44 82 GLY A C 1
ATOM 633 O O . GLY A 1 82 ? -8.070 7.831 8.969 1.00 92.44 82 GLY A O 1
ATOM 634 N N . VAL A 1 83 ? -7.749 5.655 8.530 1.00 92.88 83 VAL A N 1
ATOM 635 C CA . VAL A 1 83 ? -8.985 5.192 9.186 1.00 92.88 83 VAL A CA 1
ATOM 636 C C . VAL A 1 83 ? -8.968 5.449 10.691 1.00 92.88 83 VAL A C 1
ATOM 638 O O . VAL A 1 83 ? -9.974 5.873 11.264 1.00 92.88 83 VAL A O 1
ATOM 641 N N . VAL A 1 84 ? -7.838 5.216 11.361 1.00 89.69 84 VAL A N 1
ATOM 642 C CA . VAL A 1 84 ? -7.705 5.473 12.807 1.00 89.69 84 VAL A CA 1
ATOM 643 C C . VAL A 1 84 ? -7.868 6.964 13.104 1.00 89.69 84 VAL A C 1
ATOM 645 O O . VAL A 1 84 ? -8.591 7.337 14.035 1.00 89.69 84 VAL A O 1
ATOM 648 N N . ILE A 1 85 ? -7.235 7.817 12.296 1.00 92.12 85 ILE A N 1
ATOM 649 C CA . ILE A 1 85 ? -7.335 9.276 12.402 1.00 92.12 85 ILE A CA 1
ATOM 650 C C . ILE A 1 85 ? -8.777 9.727 12.143 1.00 92.12 85 ILE A C 1
ATOM 652 O O . ILE A 1 85 ? -9.347 10.436 12.975 1.00 92.12 85 ILE A O 1
ATOM 656 N N . GLY A 1 86 ? -9.401 9.260 11.058 1.00 90.12 86 GLY A N 1
ATOM 657 C CA . GLY A 1 86 ? -10.786 9.583 10.708 1.00 90.12 86 GLY A CA 1
ATOM 658 C C . GLY A 1 86 ? -11.767 9.223 11.823 1.00 90.12 86 GLY A C 1
ATOM 659 O O . GLY A 1 86 ? -12.561 10.059 12.250 1.00 90.12 86 GLY A O 1
ATOM 660 N N . ASN A 1 87 ? -11.635 8.028 12.404 1.00 88.06 87 ASN A N 1
ATOM 661 C CA . ASN A 1 87 ? -12.437 7.605 13.554 1.00 88.06 87 ASN A CA 1
ATOM 662 C C . ASN A 1 87 ? -12.279 8.527 14.772 1.00 88.06 87 ASN A C 1
ATOM 664 O O . ASN A 1 87 ? -13.250 8.799 15.485 1.00 88.06 87 ASN A O 1
ATOM 668 N N . LYS A 1 88 ? -11.058 9.000 15.044 1.00 88.25 88 LYS A N 1
ATOM 669 C CA . LYS A 1 88 ? -10.780 9.907 16.166 1.00 88.25 88 LYS A CA 1
ATOM 670 C C . LYS A 1 88 ? -11.407 11.283 15.937 1.00 88.25 88 LYS A C 1
ATOM 672 O O . LYS A 1 88 ? -11.981 11.842 16.872 1.00 88.25 88 LYS A O 1
ATOM 677 N N . ILE A 1 89 ? -11.327 11.797 14.710 1.00 89.44 89 ILE A N 1
ATOM 678 C CA . ILE A 1 89 ? -11.940 13.070 14.316 1.00 89.44 89 ILE A CA 1
ATOM 679 C C . ILE A 1 89 ? -13.465 12.967 14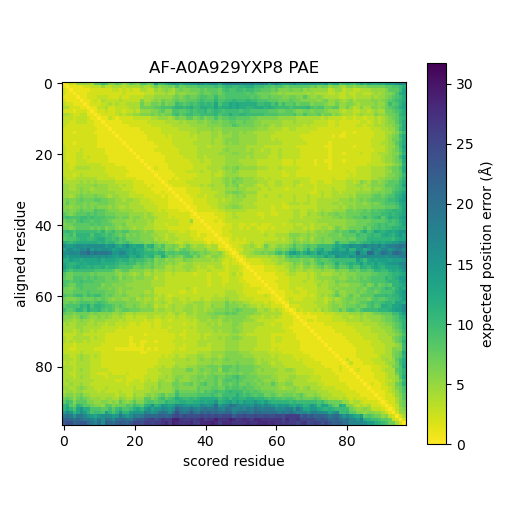.419 1.00 89.44 89 ILE A C 1
ATOM 681 O O . ILE A 1 89 ? -14.077 13.748 15.145 1.00 89.44 89 ILE A O 1
ATOM 685 N N . LEU A 1 90 ? -14.080 11.959 13.796 1.00 86.62 90 LEU A N 1
ATOM 686 C CA . LEU A 1 90 ? -15.536 11.781 13.794 1.00 86.62 90 LEU A CA 1
ATOM 687 C C . LEU A 1 90 ? -16.103 11.621 15.209 1.00 86.62 90 LEU A C 1
ATOM 689 O O . LEU A 1 90 ? -17.093 12.266 15.549 1.00 86.62 90 LEU A O 1
ATOM 693 N N . LYS A 1 91 ? -15.434 10.860 16.088 1.00 82.50 91 LYS A N 1
ATOM 694 C CA . LYS A 1 91 ? -15.844 10.752 17.501 1.00 82.50 91 LYS A CA 1
ATOM 695 C C . LYS A 1 91 ? -15.892 12.094 18.225 1.00 82.50 91 LYS A C 1
ATOM 697 O O . LYS A 1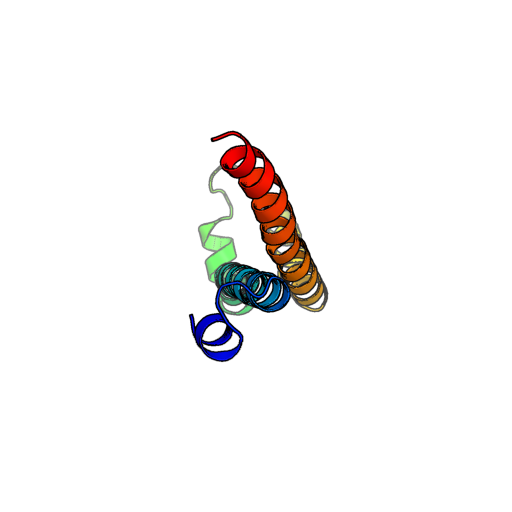 91 ? -16.719 12.261 19.117 1.00 82.50 91 LYS A O 1
ATOM 702 N N . LYS A 1 92 ? -15.008 13.032 17.882 1.00 78.75 92 LYS A N 1
ATOM 703 C CA . LYS A 1 92 ? -14.989 14.370 18.482 1.00 78.75 92 LYS A CA 1
ATOM 704 C C . LYS A 1 92 ? -16.173 15.218 18.010 1.00 78.75 92 LYS A C 1
ATOM 706 O O . LYS A 1 92 ? -16.683 16.006 18.797 1.00 78.75 92 LYS A O 1
ATOM 711 N N . HIS A 1 93 ? -16.608 15.041 16.763 1.00 78.50 93 HIS A N 1
ATOM 712 C CA . HIS A 1 93 ? -17.746 15.765 16.195 1.00 78.50 93 HIS A CA 1
ATOM 713 C C . HIS A 1 93 ? -19.091 15.217 16.684 1.00 78.50 93 HIS A C 1
ATOM 715 O O . HIS A 1 93 ? -19.932 15.996 17.117 1.00 78.50 93 HIS A O 1
ATOM 721 N N . PHE A 1 94 ? -19.270 13.894 16.714 1.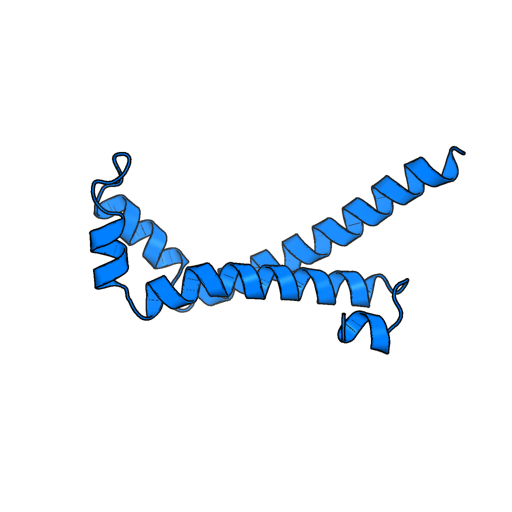00 71.75 94 PHE A N 1
ATOM 722 C CA . PHE A 1 94 ? -20.536 13.286 17.141 1.00 71.75 94 PHE A CA 1
ATOM 723 C C . PHE A 1 94 ? -20.773 13.302 18.658 1.00 71.75 94 PHE A C 1
ATOM 725 O O . PHE A 1 94 ? -21.911 13.190 19.080 1.00 71.75 94 PHE A O 1
ATOM 732 N N . LYS A 1 95 ? -19.738 13.478 19.493 1.00 59.00 95 LYS A N 1
ATOM 733 C CA . LYS A 1 95 ? -19.910 13.704 20.946 1.00 59.00 95 LYS A CA 1
ATOM 734 C C . LYS A 1 95 ? -20.408 15.110 21.305 1.00 59.00 95 LYS A C 1
ATOM 736 O O . LYS A 1 95 ? -20.613 15.385 22.482 1.00 59.00 95 LYS A O 1
ATOM 741 N N . LYS A 1 96 ? -20.477 16.017 20.329 1.00 50.25 96 LYS A N 1
ATOM 742 C CA . LYS A 1 96 ? -20.811 17.432 20.532 1.00 50.25 96 LYS A CA 1
ATOM 743 C C . LYS A 1 96 ? -22.259 17.776 20.150 1.00 50.25 96 LYS A C 1
ATOM 745 O O . LYS A 1 96 ? -22.599 18.954 20.166 1.00 50.25 96 LYS A O 1
ATOM 750 N N . ILE A 1 97 ? -23.052 16.763 19.800 1.00 43.91 97 ILE A N 1
ATOM 751 C CA . ILE A 1 97 ? -24.504 16.799 19.576 1.00 43.91 97 ILE A CA 1
ATOM 752 C C . ILE A 1 97 ? -25.134 16.024 20.732 1.00 43.91 97 ILE A C 1
ATOM 754 O O . ILE A 1 97 ? -26.141 16.514 21.276 1.00 43.91 97 ILE A O 1
#

Radius of gyration: 18.12 Å; Cα contacts (8 Å, |Δi|>4): 74; chains: 1; bounding box: 40×29×46 Å

Secondary structure (DSSP, 8-state):
-HHHHHH-TT-HHHHHHHHHHHHHHHHHHHHHHHHHSHHHHHHHHTTGGG--HHHHHHHHHHTSHHHHHHHHHHHHHHHHHHHHHHHHHHHHHHTT-

pLDDT: mean 88.53, std 8.09, range [43.91, 96.88]

Foldseek 3Di:
DVLCVVVPVPDLVSQLQVQLVVQLVVLCVVLVCCVPVVVVVCVVPDVPPPQHPVNSVVVSVCSDDPNVVVVSVVSSNVRSVVSVVVVVVVVVVVVVD